Protein AF-A0A914WLE3-F1 (afdb_monomer_lite)

Sequence (114 aa):
MVNISLNSSSEENFTANVHLYWIYVGQGLFLMVANVLIIGAIAFHEPLRQRKEYIVIAGLAFVDISQGFGFFTAGLIRNVYIIEGTAGKLVSRVACLVKPWNMAFMWRSQLLTV

Radius of gyration: 19.52 Å; chains: 1; bounding box: 52×29×56 Å

Foldseek 3Di:
DPDDVVVVVVVVVLVVLLVVLVVLQVQLVCLQVVLVVLLVVCVVDPVNVPDPVSVVSNVVSVVSNVVSVLSNVLSVVCNVCSVVVVNVVCPPVVVCVSDPCSVVVVVVVVVVVD

Structure (mmCIF, N/CA/C/O backbone):
data_AF-A0A914WLE3-F1
#
_entry.id   AF-A0A914WLE3-F1
#
loop_
_atom_site.group_PDB
_atom_site.id
_atom_site.type_symbol
_atom_site.label_atom_id
_atom_site.label_alt_id
_atom_site.label_comp_id
_atom_site.label_asym_id
_atom_site.label_entity_id
_atom_site.label_seq_id
_atom_site.pdbx_PDB_ins_code
_atom_site.Cartn_x
_atom_site.Cartn_y
_atom_site.Cartn_z
_atom_site.occupancy
_atom_site.B_iso_or_equiv
_atom_site.auth_seq_id
_atom_site.auth_comp_id
_atom_site.auth_asym_id
_atom_site.auth_atom_id
_atom_site.pdbx_PDB_model_num
ATOM 1 N N . MET A 1 1 ? 32.438 7.774 -32.751 1.00 41.38 1 MET A N 1
ATOM 2 C CA . MET A 1 1 ? 32.624 7.546 -31.300 1.00 41.38 1 MET A CA 1
ATOM 3 C C . MET A 1 1 ? 31.604 8.367 -30.515 1.00 41.38 1 MET A C 1
ATOM 5 O O . MET A 1 1 ? 31.953 9.378 -29.931 1.00 41.38 1 MET A O 1
ATOM 9 N N . VAL A 1 2 ? 30.333 7.965 -30.536 1.00 49.66 2 VAL A N 1
ATOM 10 C CA . VAL A 1 2 ? 29.270 8.533 -29.688 1.00 49.66 2 VAL A CA 1
ATOM 11 C C . VAL A 1 2 ? 28.332 7.368 -29.396 1.00 49.66 2 VAL A C 1
ATOM 13 O O . VAL A 1 2 ? 27.456 7.087 -30.199 1.00 49.66 2 VAL A O 1
ATOM 16 N N . ASN A 1 3 ? 28.612 6.580 -28.355 1.00 47.38 3 ASN A N 1
ATOM 17 C CA . ASN A 1 3 ? 27.696 5.503 -27.947 1.00 47.38 3 ASN A CA 1
ATOM 18 C C . ASN A 1 3 ? 27.807 5.086 -26.470 1.00 47.38 3 ASN A C 1
ATOM 20 O O . ASN A 1 3 ? 27.207 4.098 -26.072 1.00 47.38 3 ASN A O 1
ATOM 24 N N . ILE A 1 4 ? 28.566 5.821 -25.649 1.00 53.50 4 ILE A N 1
ATOM 25 C CA . ILE A 1 4 ? 28.786 5.465 -24.234 1.00 53.50 4 ILE A CA 1
ATOM 26 C C . ILE A 1 4 ? 27.856 6.273 -23.309 1.00 53.50 4 ILE A C 1
ATOM 28 O O . ILE A 1 4 ? 27.342 5.740 -22.333 1.00 53.50 4 ILE A O 1
ATOM 32 N N . SER A 1 5 ? 27.539 7.525 -23.658 1.00 51.12 5 SER A N 1
ATOM 33 C CA . SER A 1 5 ? 26.693 8.429 -22.857 1.00 51.12 5 SER A CA 1
ATOM 34 C C . SER A 1 5 ? 25.184 8.128 -22.908 1.00 51.12 5 SER A C 1
ATOM 36 O O . SER A 1 5 ? 24.448 8.475 -21.983 1.00 51.12 5 SER A O 1
ATOM 38 N N . LEU A 1 6 ? 24.700 7.465 -23.964 1.00 51.25 6 LEU A N 1
ATOM 39 C CA . LEU A 1 6 ? 23.302 7.016 -24.053 1.00 51.25 6 LEU A CA 1
ATOM 40 C C . LEU A 1 6 ? 23.045 5.753 -23.220 1.00 51.25 6 LEU A C 1
ATOM 42 O O . LEU A 1 6 ? 21.948 5.585 -22.694 1.00 51.25 6 LEU A O 1
ATOM 46 N N . ASN A 1 7 ? 24.054 4.892 -23.052 1.00 51.44 7 ASN A N 1
ATOM 47 C CA . ASN A 1 7 ? 23.886 3.666 -22.276 1.00 51.44 7 ASN A CA 1
ATOM 48 C C . ASN A 1 7 ? 23.847 3.969 -20.773 1.00 51.44 7 ASN A C 1
ATOM 50 O O . ASN A 1 7 ? 22.937 3.509 -20.089 1.00 51.44 7 ASN A O 1
ATOM 54 N N . SER A 1 8 ? 24.747 4.840 -20.295 1.00 53.53 8 SER A N 1
ATOM 55 C CA . SER A 1 8 ? 24.802 5.230 -18.880 1.00 53.53 8 SER A CA 1
ATOM 56 C C . SER A 1 8 ? 23.541 5.967 -18.423 1.00 53.53 8 SER A C 1
ATOM 58 O O . SER A 1 8 ? 23.020 5.683 -17.351 1.00 53.53 8 SER A O 1
ATOM 60 N N . SER A 1 9 ? 22.991 6.859 -19.256 1.00 55.53 9 SER A N 1
ATOM 61 C CA . SER A 1 9 ? 21.736 7.551 -18.936 1.00 55.53 9 SER A CA 1
ATOM 62 C C . SER A 1 9 ? 20.529 6.609 -18.950 1.00 55.53 9 SER A C 1
ATOM 64 O O . SER A 1 9 ? 19.619 6.782 -18.143 1.00 55.53 9 SER A O 1
ATOM 66 N N . SER A 1 10 ? 20.496 5.586 -19.810 1.00 56.72 10 SER A N 1
ATOM 67 C CA . SER A 1 10 ? 19.405 4.602 -19.794 1.00 56.72 10 SER A CA 1
ATOM 68 C C . SER A 1 10 ? 19.476 3.659 -18.582 1.00 56.72 10 SER A C 1
ATOM 70 O O . SER A 1 10 ? 18.443 3.373 -17.977 1.00 56.72 10 SER A O 1
ATOM 72 N N . GLU A 1 11 ? 20.681 3.248 -18.171 1.00 58.25 11 GLU A N 1
ATOM 73 C CA . GLU A 1 11 ? 20.910 2.355 -17.025 1.00 58.25 11 GLU A CA 1
ATOM 74 C C . GLU A 1 11 ? 20.686 3.058 -15.675 1.00 58.25 11 GLU A C 1
ATOM 76 O O . GLU A 1 11 ? 20.067 2.486 -14.772 1.00 58.25 11 GLU A O 1
ATOM 81 N N . GLU A 1 12 ? 21.101 4.321 -15.532 1.00 59.69 12 GLU A N 1
ATOM 82 C CA . GLU A 1 12 ? 20.810 5.120 -14.331 1.00 59.69 12 GLU A CA 1
ATOM 83 C C . GLU A 1 12 ? 19.307 5.387 -14.180 1.00 59.69 12 GLU A C 1
ATOM 85 O O . GLU A 1 12 ? 18.744 5.242 -13.094 1.00 59.69 12 GLU A O 1
ATOM 90 N N . ASN A 1 13 ? 18.613 5.689 -15.281 1.00 59.81 13 ASN A N 1
ATOM 91 C CA . ASN A 1 13 ? 17.160 5.855 -15.258 1.00 59.81 13 ASN A CA 1
ATOM 92 C C . ASN A 1 13 ? 16.437 4.532 -14.960 1.00 59.81 13 ASN A C 1
ATOM 94 O O . ASN A 1 13 ? 15.415 4.521 -14.273 1.00 59.81 13 ASN A O 1
ATOM 98 N N . PHE A 1 14 ? 16.956 3.402 -15.441 1.00 63.19 14 PHE A N 1
ATOM 99 C CA . PHE A 1 14 ? 16.404 2.079 -15.157 1.00 63.19 14 PHE A CA 1
ATOM 100 C C . PHE A 1 14 ? 16.522 1.718 -13.670 1.00 63.19 14 PHE A C 1
ATOM 102 O O . PHE A 1 14 ? 15.525 1.362 -13.038 1.00 63.19 14 PHE A O 1
ATOM 109 N N . THR A 1 15 ? 17.710 1.875 -13.085 1.00 64.50 15 THR A N 1
ATOM 110 C CA . THR A 1 15 ? 17.956 1.573 -11.665 1.00 64.50 15 THR A CA 1
ATOM 111 C C . THR A 1 15 ? 17.152 2.490 -10.741 1.00 64.50 15 THR A C 1
ATOM 113 O O . THR A 1 1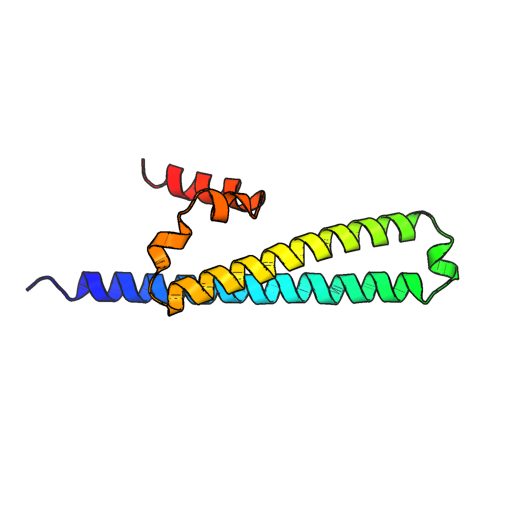5 ? 16.484 2.000 -9.827 1.00 64.50 15 THR A O 1
ATOM 116 N N . ALA A 1 16 ? 17.099 3.797 -11.021 1.00 64.88 16 ALA A N 1
ATOM 117 C CA . ALA A 1 16 ? 16.291 4.749 -10.256 1.00 64.88 16 ALA A CA 1
ATOM 118 C C . ALA A 1 16 ? 14.791 4.395 -10.262 1.00 64.88 16 ALA A C 1
ATOM 120 O O . ALA A 1 16 ? 14.125 4.462 -9.225 1.00 64.88 16 ALA A O 1
ATOM 121 N N . ASN A 1 17 ? 14.263 3.959 -11.409 1.00 67.19 17 ASN A N 1
ATOM 122 C CA . ASN A 1 17 ? 12.869 3.542 -11.533 1.00 67.19 17 ASN A CA 1
ATOM 123 C C . ASN A 1 17 ? 12.570 2.269 -10.728 1.00 67.19 17 ASN A C 1
ATOM 125 O O . ASN A 1 17 ? 11.569 2.222 -10.013 1.00 67.19 17 ASN A O 1
ATOM 129 N N . VAL A 1 18 ? 13.450 1.264 -10.772 1.00 71.88 18 VAL A N 1
ATOM 130 C CA . VAL A 1 18 ? 13.302 0.034 -9.974 1.00 71.88 18 VAL A CA 1
ATOM 131 C C . VAL A 1 18 ? 13.267 0.354 -8.476 1.00 71.88 18 VAL A C 1
ATOM 133 O O . VAL A 1 18 ? 12.366 -0.100 -7.766 1.00 71.88 18 VAL A O 1
ATOM 136 N N . HIS A 1 19 ? 14.187 1.191 -7.989 1.00 74.06 19 HIS A N 1
ATOM 137 C CA . HIS A 1 19 ? 14.204 1.604 -6.582 1.00 74.06 19 HIS A CA 1
ATOM 138 C C . HIS A 1 19 ? 12.916 2.331 -6.168 1.00 74.06 19 HIS A C 1
ATOM 140 O O . HIS A 1 19 ? 12.355 2.038 -5.109 1.00 74.06 19 HIS A O 1
ATOM 146 N N . LEU A 1 20 ? 12.395 3.219 -7.021 1.00 74.88 20 LEU A N 1
ATOM 147 C CA . LEU A 1 20 ? 11.135 3.924 -6.781 1.00 74.88 20 LEU A CA 1
ATOM 148 C C . LEU A 1 20 ? 9.946 2.956 -6.652 1.00 74.88 20 LEU A C 1
ATOM 150 O O . LEU A 1 20 ? 9.100 3.111 -5.768 1.00 74.88 20 LEU A O 1
ATOM 154 N N . TYR A 1 21 ? 9.868 1.933 -7.505 1.00 79.00 21 TYR A N 1
ATOM 155 C CA . TYR A 1 21 ? 8.768 0.969 -7.456 1.00 79.00 21 TYR A CA 1
ATOM 156 C C . TYR A 1 21 ? 8.832 0.051 -6.239 1.00 79.00 21 TYR A C 1
ATOM 158 O O . TYR A 1 21 ? 7.786 -0.242 -5.657 1.00 79.00 21 TYR A O 1
ATOM 166 N N . TRP A 1 22 ? 10.026 -0.327 -5.783 1.00 81.75 22 TRP A N 1
ATOM 167 C CA . TRP A 1 22 ? 10.189 -1.039 -4.513 1.00 81.75 22 TRP A CA 1
ATOM 168 C C . TRP A 1 22 ? 9.747 -0.218 -3.299 1.00 81.75 22 TRP A C 1
ATOM 170 O O . TRP A 1 22 ? 9.126 -0.774 -2.392 1.00 81.75 22 TRP A O 1
ATOM 180 N N . ILE A 1 23 ? 9.966 1.101 -3.305 1.00 83.56 23 ILE A N 1
ATOM 181 C CA . ILE A 1 23 ? 9.434 1.990 -2.262 1.00 83.56 23 ILE A CA 1
ATOM 182 C C . ILE A 1 23 ? 7.900 1.930 -2.236 1.00 83.56 23 ILE A C 1
ATOM 184 O O . ILE A 1 23 ? 7.317 1.801 -1.161 1.00 83.56 23 ILE A O 1
ATOM 188 N N . TYR A 1 24 ? 7.229 1.939 -3.395 1.00 81.38 24 TYR A N 1
ATOM 189 C CA . TYR A 1 24 ? 5.767 1.799 -3.446 1.00 81.38 24 TYR A CA 1
ATOM 190 C C . TYR A 1 24 ? 5.270 0.448 -2.922 1.00 81.38 24 TYR A C 1
ATOM 192 O O . TYR A 1 24 ? 4.226 0.400 -2.270 1.00 81.38 24 TYR A O 1
ATOM 200 N N . VAL A 1 25 ? 6.003 -0.639 -3.185 1.00 87.00 25 VAL A N 1
ATOM 201 C CA . VAL A 1 25 ? 5.690 -1.964 -2.626 1.00 87.00 25 VAL A CA 1
ATOM 202 C C . VAL A 1 25 ? 5.782 -1.924 -1.102 1.00 87.00 25 VAL A C 1
ATOM 204 O O . VAL A 1 25 ? 4.832 -2.314 -0.424 1.00 87.00 25 VAL A O 1
ATOM 207 N N . GLY A 1 26 ? 6.884 -1.395 -0.561 1.00 89.56 26 GLY A N 1
ATOM 208 C CA . GLY A 1 26 ? 7.082 -1.265 0.883 1.00 89.56 26 GLY A CA 1
ATOM 209 C C . GLY A 1 26 ? 6.026 -0.382 1.549 1.00 89.56 26 GLY A C 1
ATOM 210 O O . GLY A 1 26 ? 5.447 -0.765 2.563 1.00 89.56 26 GLY A O 1
ATOM 211 N N . GLN A 1 27 ? 5.708 0.763 0.944 1.00 86.94 27 GLN A N 1
ATOM 212 C CA . GLN A 1 27 ? 4.683 1.680 1.439 1.00 86.94 27 GLN A CA 1
ATOM 213 C C . GLN A 1 27 ? 3.290 1.038 1.439 1.00 86.94 27 GLN A C 1
ATOM 215 O O . GLN A 1 27 ? 2.551 1.171 2.414 1.00 86.94 27 GLN A O 1
ATOM 220 N 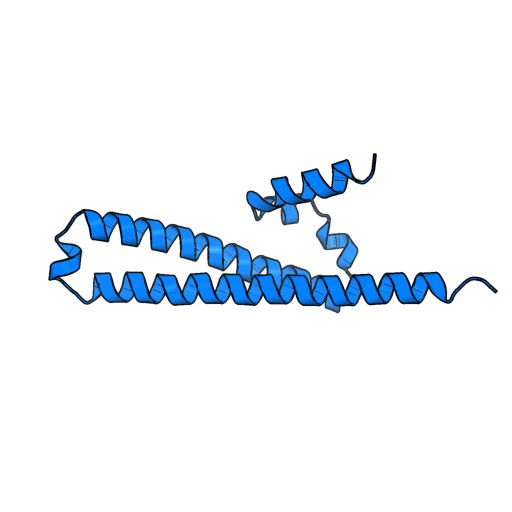N . GLY A 1 28 ? 2.933 0.324 0.366 1.00 87.62 28 GLY A N 1
ATOM 221 C CA . GLY A 1 28 ? 1.662 -0.390 0.276 1.00 87.62 28 GLY A CA 1
ATOM 222 C C . GLY A 1 28 ? 1.532 -1.481 1.334 1.00 87.62 28 GLY A C 1
ATOM 223 O O . GLY A 1 28 ? 0.508 -1.559 2.012 1.00 87.62 28 GLY A O 1
ATOM 224 N N . LEU A 1 29 ? 2.597 -2.262 1.537 1.00 93.31 29 LEU A N 1
ATOM 225 C CA . LEU A 1 29 ? 2.646 -3.299 2.564 1.00 93.31 29 LEU A CA 1
ATOM 226 C C . LEU A 1 29 ? 2.520 -2.706 3.974 1.00 93.31 29 LEU A C 1
ATOM 228 O O . LEU A 1 29 ? 1.738 -3.204 4.779 1.00 93.31 29 LEU A O 1
ATOM 232 N N . PHE A 1 30 ? 3.242 -1.620 4.259 1.00 93.88 30 PHE A N 1
ATOM 233 C CA . PHE A 1 30 ? 3.176 -0.934 5.549 1.00 93.88 30 PHE A CA 1
ATOM 234 C C . PHE A 1 30 ? 1.765 -0.410 5.846 1.00 93.88 30 PHE A C 1
ATOM 236 O O . PHE A 1 30 ? 1.235 -0.669 6.924 1.00 93.88 30 PHE A O 1
ATOM 243 N N . LEU A 1 31 ? 1.129 0.259 4.874 1.00 92.25 31 LEU A N 1
ATOM 244 C CA . LEU A 1 31 ? -0.256 0.733 4.982 1.00 92.25 31 LEU A CA 1
ATOM 245 C C . LEU A 1 31 ? -1.225 -0.414 5.266 1.00 92.25 31 LEU A C 1
ATOM 247 O O . LEU A 1 31 ? -2.075 -0.284 6.143 1.00 92.25 31 LEU A O 1
ATOM 251 N N . MET A 1 32 ? -1.093 -1.539 4.563 1.00 94.00 32 MET A N 1
ATOM 252 C CA . MET A 1 32 ? -1.951 -2.699 4.793 1.00 94.00 32 MET A CA 1
ATOM 253 C C . MET A 1 32 ? -1.760 -3.269 6.201 1.00 94.00 32 MET A C 1
ATOM 255 O O . MET A 1 32 ? -2.738 -3.439 6.923 1.00 94.00 32 MET A O 1
ATOM 259 N N . VAL A 1 33 ? -0.518 -3.532 6.617 1.00 96.19 33 VAL A N 1
ATOM 260 C CA . VAL A 1 33 ? -0.229 -4.151 7.920 1.00 96.19 33 VAL A CA 1
ATOM 261 C C . VAL A 1 33 ? -0.663 -3.243 9.070 1.00 96.19 33 VAL A C 1
ATOM 263 O O . VAL A 1 33 ? -1.378 -3.696 9.962 1.00 96.19 33 VAL A O 1
ATOM 266 N N . ALA A 1 34 ? -0.295 -1.960 9.038 1.00 95.56 34 ALA A N 1
ATOM 267 C CA . ALA A 1 34 ? -0.639 -1.013 10.096 1.00 95.56 34 ALA A CA 1
ATOM 268 C C . ALA A 1 34 ? -2.160 -0.882 10.270 1.00 95.56 34 ALA A C 1
ATOM 270 O O . ALA A 1 34 ? -2.667 -0.943 11.389 1.00 95.56 34 ALA A O 1
ATOM 271 N N . ASN A 1 35 ? -2.904 -0.776 9.167 1.00 95.12 35 ASN A N 1
ATOM 272 C CA . ASN A 1 35 ? -4.354 -0.619 9.229 1.00 95.12 35 ASN A CA 1
ATOM 273 C C . ASN A 1 35 ? -5.091 -1.920 9.576 1.00 95.12 35 ASN A C 1
ATOM 275 O O . ASN A 1 35 ? -6.103 -1.870 10.273 1.00 95.12 35 ASN A O 1
ATOM 279 N N . VAL A 1 36 ? -4.572 -3.090 9.185 1.00 95.44 36 VAL A N 1
ATOM 280 C CA . VAL A 1 36 ? -5.107 -4.383 9.649 1.00 95.44 36 VAL A CA 1
ATOM 281 C C . VAL A 1 36 ? -4.956 -4.519 11.165 1.00 95.44 36 VAL A C 1
ATOM 283 O O . VAL A 1 36 ? -5.889 -4.972 11.825 1.00 95.44 36 VAL A O 1
ATOM 286 N N . LEU A 1 37 ? -3.828 -4.080 11.736 1.00 95.75 37 LEU A N 1
ATOM 287 C CA . LEU A 1 37 ? -3.631 -4.078 13.189 1.00 95.75 37 LEU A CA 1
ATOM 288 C C . LEU A 1 37 ? -4.624 -3.149 13.900 1.00 95.75 37 LEU A C 1
ATOM 290 O O . LEU A 1 37 ? -5.168 -3.530 14.935 1.00 95.75 37 LEU A O 1
ATOM 294 N N . ILE A 1 38 ? -4.913 -1.972 13.333 1.00 93.94 38 ILE A N 1
ATOM 295 C CA . ILE A 1 38 ? -5.917 -1.039 13.872 1.00 93.94 38 ILE A CA 1
ATOM 296 C C . ILE A 1 38 ? -7.311 -1.675 13.863 1.00 93.94 38 ILE A C 1
ATOM 298 O O . ILE A 1 38 ? -7.993 -1.678 14.889 1.00 93.94 38 ILE A O 1
ATOM 302 N N . ILE A 1 39 ? -7.728 -2.257 12.734 1.00 94.12 39 ILE A N 1
ATOM 303 C CA . ILE A 1 39 ? -9.027 -2.936 12.630 1.00 94.12 39 ILE A CA 1
ATOM 304 C C . ILE A 1 39 ? -9.095 -4.114 13.606 1.00 94.12 39 ILE A C 1
ATOM 306 O O . ILE A 1 39 ? -10.098 -4.271 14.298 1.00 94.12 39 ILE A O 1
ATOM 310 N N . GLY A 1 40 ? -8.024 -4.906 13.706 1.00 93.50 40 GLY A N 1
ATOM 311 C CA . GLY A 1 40 ? -7.918 -6.006 14.661 1.00 93.50 40 GLY A CA 1
ATOM 312 C C . GLY A 1 40 ? -8.092 -5.530 16.103 1.00 93.50 40 GLY A C 1
ATOM 313 O O . GLY A 1 40 ? -8.935 -6.059 16.823 1.00 93.50 40 GLY A O 1
ATOM 314 N N . ALA A 1 41 ? -7.373 -4.483 16.511 1.00 92.75 41 ALA A N 1
ATOM 315 C CA . ALA A 1 41 ? -7.486 -3.916 17.852 1.00 92.75 41 ALA A CA 1
ATOM 316 C C . ALA A 1 41 ? -8.920 -3.455 18.170 1.00 92.75 41 ALA A C 1
ATOM 318 O O . ALA A 1 41 ? -9.431 -3.735 19.253 1.00 92.75 41 ALA A O 1
ATOM 319 N N . ILE A 1 42 ? -9.605 -2.813 17.220 1.00 91.50 42 ILE A N 1
ATOM 320 C CA . ILE A 1 42 ? -11.003 -2.385 17.393 1.00 91.50 42 ILE A CA 1
ATOM 321 C C . ILE A 1 42 ? -11.954 -3.593 17.447 1.00 91.50 42 ILE A C 1
ATOM 323 O O . ILE A 1 42 ? -12.916 -3.582 18.213 1.00 91.50 42 ILE A O 1
ATOM 327 N N . ALA A 1 43 ? -11.693 -4.642 16.663 1.00 89.94 43 ALA A N 1
ATOM 328 C CA . ALA A 1 43 ? -12.531 -5.837 16.605 1.00 89.94 43 ALA A CA 1
ATOM 329 C C . ALA A 1 43 ? -12.449 -6.696 17.879 1.00 89.94 43 ALA A C 1
ATOM 331 O O . ALA A 1 43 ? -13.474 -7.215 18.320 1.00 89.94 43 ALA A O 1
ATOM 332 N N . PHE A 1 44 ? -11.259 -6.829 18.477 1.00 92.81 44 PHE A N 1
ATOM 333 C CA . PHE A 1 44 ? -11.047 -7.636 19.686 1.00 92.81 44 PHE A CA 1
ATOM 334 C C . PHE A 1 44 ? -11.409 -6.907 20.988 1.00 92.81 44 PHE A C 1
ATOM 336 O O . PHE A 1 44 ? -11.655 -7.559 22.002 1.00 92.81 44 PHE A O 1
ATOM 343 N N . HIS A 1 45 ? -11.491 -5.573 20.979 1.00 90.06 45 HIS A N 1
ATOM 344 C CA . HIS A 1 45 ? -11.877 -4.789 22.153 1.00 90.06 45 HIS A CA 1
ATOM 345 C C . HIS A 1 45 ? -13.330 -4.299 22.065 1.00 90.06 45 HIS A C 1
ATOM 347 O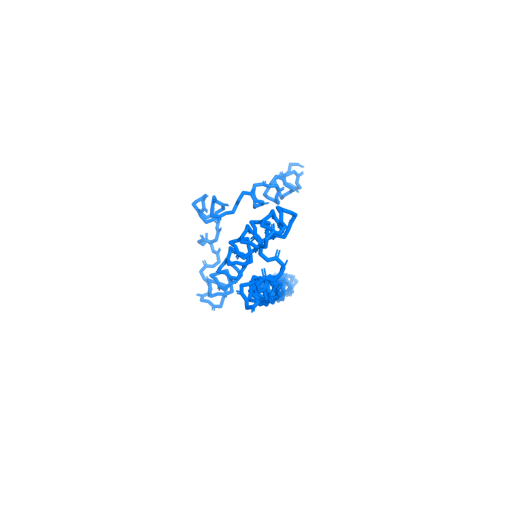 O . HIS A 1 45 ? -13.625 -3.225 21.537 1.00 90.06 45 HIS A O 1
ATOM 353 N N . GLU A 1 46 ? -14.243 -5.041 22.698 1.00 85.00 46 GLU A N 1
ATOM 354 C CA . GLU A 1 46 ? -15.664 -4.676 22.810 1.00 85.00 46 GLU A CA 1
ATOM 355 C C . GLU A 1 46 ? -15.960 -3.231 23.267 1.00 85.00 46 GLU A C 1
ATOM 357 O O . GLU A 1 46 ? -16.832 -2.607 22.651 1.00 85.00 46 GLU A O 1
ATOM 362 N N . PRO A 1 47 ? -15.267 -2.639 24.268 1.00 84.94 47 PRO A N 1
ATOM 363 C CA . PRO A 1 47 ? -15.562 -1.266 24.688 1.00 84.94 47 PRO A CA 1
ATOM 364 C C . PRO A 1 47 ? -15.204 -0.214 23.627 1.00 84.94 47 PRO A C 1
ATOM 366 O O . PRO A 1 47 ? -15.787 0.871 23.627 1.00 84.94 47 PRO A O 1
ATOM 369 N N . LEU A 1 48 ? -14.281 -0.522 22.705 1.00 80.88 48 LEU A N 1
ATOM 370 C CA . LEU A 1 48 ? -13.951 0.362 21.584 1.00 80.88 48 LEU A CA 1
ATOM 371 C C . LEU A 1 48 ? -15.062 0.321 20.529 1.00 80.88 48 LEU A C 1
ATOM 373 O O . LEU A 1 48 ? -15.501 1.365 20.055 1.00 80.88 48 LEU A O 1
ATOM 377 N N . ARG A 1 49 ? -15.603 -0.864 20.219 1.00 83.19 49 ARG A N 1
ATOM 378 C CA . ARG A 1 49 ? -16.659 -1.029 19.203 1.00 83.19 49 ARG A CA 1
ATOM 379 C C . ARG A 1 49 ? -17.956 -0.279 19.533 1.00 83.19 49 ARG A C 1
ATOM 381 O O . ARG A 1 49 ? -18.699 0.080 18.625 1.00 83.19 49 ARG A O 1
ATOM 388 N N . GLN A 1 50 ? -18.243 -0.035 20.811 1.00 87.62 50 GLN A N 1
ATOM 389 C CA . GLN A 1 50 ? -19.471 0.650 21.230 1.00 87.62 50 GLN A CA 1
ATOM 390 C C . GLN A 1 50 ? -19.462 2.163 20.957 1.00 87.62 50 GLN A C 1
ATOM 392 O O . GLN A 1 50 ? -20.530 2.778 20.942 1.00 87.62 50 GLN A O 1
ATOM 397 N N . ARG A 1 51 ? -18.297 2.783 20.709 1.00 90.62 51 ARG A N 1
ATOM 398 C CA . ARG A 1 51 ? -18.238 4.212 20.364 1.00 90.62 51 ARG A CA 1
ATOM 399 C C . ARG A 1 51 ? -18.249 4.405 18.852 1.00 90.62 51 ARG A C 1
ATOM 401 O O . ARG A 1 51 ? -17.458 3.807 18.127 1.00 90.62 51 ARG A O 1
ATOM 408 N N . LYS A 1 52 ? -19.101 5.319 18.381 1.00 86.69 52 LYS A N 1
ATOM 409 C CA . LYS A 1 52 ? -19.235 5.650 16.950 1.00 86.69 52 LYS A CA 1
ATOM 410 C C . LYS A 1 52 ? -17.925 6.143 16.323 1.00 86.69 52 LYS A C 1
ATOM 412 O O . LYS A 1 52 ? -17.688 5.891 15.148 1.00 86.69 52 LYS A O 1
ATOM 417 N N . GLU A 1 53 ? -17.068 6.792 17.107 1.00 91.75 53 GLU A N 1
ATOM 418 C CA . GLU A 1 53 ? -15.759 7.299 16.673 1.00 91.75 53 GLU A CA 1
ATOM 419 C C . GLU A 1 53 ? -14.849 6.178 16.152 1.00 91.75 53 GLU A C 1
ATOM 421 O O . GLU A 1 53 ? -14.295 6.285 15.060 1.00 91.75 53 GLU A O 1
ATOM 426 N N . TYR A 1 54 ? -14.756 5.058 16.876 1.00 89.31 54 TYR A N 1
ATOM 427 C CA . TYR A 1 54 ? -13.902 3.937 16.476 1.00 89.31 54 TYR A CA 1
ATOM 428 C C . TYR A 1 54 ? -14.445 3.188 15.255 1.00 89.31 54 TYR A C 1
ATOM 430 O O . TYR A 1 54 ? -13.665 2.642 14.480 1.00 89.31 54 TYR A O 1
ATOM 438 N N . ILE A 1 55 ? -15.759 3.216 15.023 1.00 88.69 55 ILE A N 1
ATOM 439 C CA . ILE A 1 55 ? -16.358 2.669 13.796 1.00 88.69 55 ILE A CA 1
ATOM 440 C C . ILE A 1 55 ? -15.937 3.502 12.575 1.00 88.69 55 ILE A C 1
ATOM 442 O O . ILE A 1 55 ? -15.588 2.936 11.541 1.00 88.69 55 ILE A O 1
ATOM 446 N N . VAL A 1 56 ? -15.910 4.835 12.695 1.00 93.00 56 VAL A N 1
ATOM 447 C CA . VAL A 1 56 ? -15.420 5.719 11.620 1.00 93.00 56 VAL A CA 1
ATOM 448 C C . VAL A 1 56 ? -13.935 5.470 11.351 1.00 93.00 56 VAL A C 1
ATOM 450 O O . VAL A 1 56 ? -13.541 5.345 10.193 1.00 93.00 56 VAL A O 1
ATOM 453 N N . ILE A 1 57 ? -13.122 5.323 12.402 1.00 93.56 57 ILE A N 1
ATOM 454 C CA . ILE A 1 57 ? -11.691 5.004 12.275 1.00 93.56 57 ILE A CA 1
ATOM 455 C C . ILE A 1 57 ? -11.485 3.656 11.574 1.00 93.56 57 ILE A C 1
ATOM 457 O O . ILE A 1 57 ? -10.643 3.560 10.687 1.00 93.56 57 ILE A O 1
ATOM 461 N N . ALA A 1 58 ? -12.276 2.630 11.903 1.00 90.69 58 ALA A N 1
ATOM 462 C CA . ALA A 1 58 ? -12.214 1.341 11.215 1.00 90.69 58 ALA A CA 1
ATOM 463 C C . ALA A 1 58 ? -12.574 1.461 9.722 1.00 90.69 58 ALA A C 1
ATOM 465 O O . ALA A 1 58 ? -11.942 0.822 8.881 1.00 90.69 58 ALA A O 1
ATOM 466 N N . GLY A 1 59 ? -13.549 2.311 9.380 1.00 91.56 59 GLY A N 1
ATOM 467 C CA . GLY A 1 59 ? -13.889 2.626 7.991 1.00 91.56 59 GLY A CA 1
ATOM 468 C C . GLY A 1 59 ? -12.748 3.316 7.238 1.00 91.56 59 GLY A C 1
ATOM 469 O O . GLY A 1 59 ? -12.435 2.927 6.114 1.00 91.56 59 GLY A O 1
ATOM 470 N N . LEU A 1 60 ? -12.081 4.290 7.863 1.00 93.94 60 LEU A N 1
ATOM 471 C CA . LEU A 1 60 ? -10.902 4.951 7.290 1.00 93.94 60 LEU A CA 1
ATOM 472 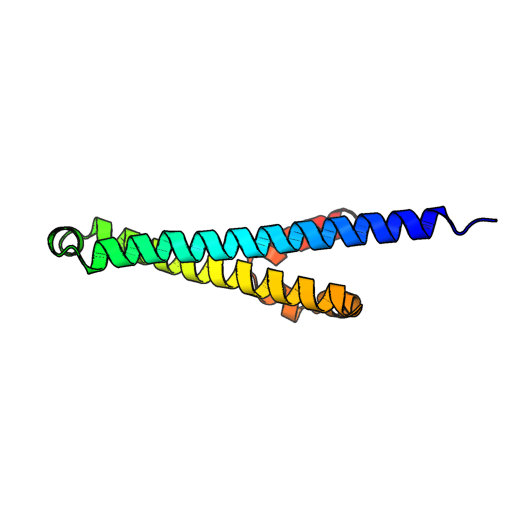C C . LEU A 1 60 ? -9.739 3.969 7.103 1.00 93.94 60 LEU A C 1
ATOM 474 O O . LEU A 1 60 ? -9.162 3.906 6.021 1.00 93.94 60 LEU A O 1
ATOM 478 N N . ALA A 1 61 ? -9.471 3.130 8.105 1.00 93.81 61 ALA A N 1
ATOM 479 C CA . ALA A 1 61 ? -8.449 2.093 8.024 1.00 93.81 61 ALA A CA 1
ATOM 480 C C . ALA A 1 61 ? -8.731 1.100 6.884 1.00 93.81 61 ALA A C 1
ATOM 482 O O . ALA A 1 61 ? -7.814 0.667 6.191 1.00 93.81 61 ALA A O 1
ATOM 483 N N . PHE A 1 62 ? -10.000 0.764 6.630 1.00 92.62 62 PHE A N 1
ATOM 484 C CA . PHE A 1 62 ? -10.378 -0.079 5.496 1.00 92.62 62 PHE A CA 1
ATOM 485 C C . PHE A 1 62 ? -10.064 0.585 4.146 1.00 92.62 62 PHE A C 1
ATOM 487 O O . PHE A 1 62 ? -9.519 -0.063 3.247 1.00 92.62 62 PHE A O 1
ATOM 494 N N . VAL A 1 63 ? -10.354 1.883 4.008 1.00 92.25 63 VAL A N 1
ATOM 495 C CA . VAL A 1 63 ? -9.984 2.656 2.813 1.00 92.25 63 VAL A CA 1
ATOM 496 C C . VAL A 1 63 ? -8.464 2.663 2.638 1.00 92.25 63 VAL A C 1
ATOM 498 O O . VAL A 1 63 ? -7.979 2.376 1.542 1.00 92.25 63 VAL A O 1
ATOM 501 N N . ASP A 1 64 ? -7.706 2.872 3.710 1.00 91.75 64 ASP A N 1
ATOM 502 C CA . ASP A 1 64 ? -6.244 2.859 3.664 1.00 91.75 64 ASP A CA 1
ATOM 503 C C . ASP A 1 64 ? -5.667 1.484 3.299 1.00 91.75 64 ASP A C 1
ATOM 505 O O . ASP A 1 64 ? -4.681 1.415 2.564 1.00 91.75 64 ASP A O 1
ATOM 509 N N . ILE A 1 65 ? -6.292 0.377 3.721 1.00 91.88 65 ILE A N 1
ATOM 510 C CA . ILE A 1 65 ? -5.916 -0.978 3.276 1.00 91.88 65 ILE A CA 1
ATOM 511 C C . ILE A 1 65 ? -6.150 -1.127 1.777 1.00 91.88 65 ILE A C 1
ATOM 513 O O . ILE A 1 65 ? -5.268 -1.613 1.068 1.00 91.88 65 ILE A O 1
ATOM 517 N N . SER A 1 66 ? -7.313 -0.697 1.277 1.00 88.94 66 SER A N 1
ATOM 518 C CA . SER A 1 66 ? -7.616 -0.757 -0.159 1.00 88.94 66 SER A CA 1
ATOM 519 C C . SER A 1 66 ? -6.605 0.056 -0.979 1.00 88.94 66 SER A C 1
ATOM 521 O O . SER A 1 66 ? -6.121 -0.391 -2.024 1.00 88.94 66 SER A O 1
ATOM 523 N N . GLN A 1 67 ? -6.189 1.208 -0.449 1.00 87.19 67 GLN A N 1
ATOM 524 C CA . GLN A 1 67 ? -5.166 2.051 -1.046 1.00 87.19 67 GLN A CA 1
ATOM 525 C C . GLN A 1 67 ? -3.778 1.398 -0.979 1.00 87.19 67 GLN A C 1
ATOM 527 O O . GLN A 1 67 ? -3.051 1.387 -1.977 1.00 87.19 67 GLN A O 1
ATOM 532 N N . GLY A 1 68 ? -3.417 0.814 0.164 1.00 88.12 68 GLY A N 1
ATOM 533 C CA . GLY A 1 68 ? -2.183 0.058 0.359 1.00 88.12 68 GLY A CA 1
ATOM 534 C C . GLY A 1 68 ? -2.070 -1.122 -0.608 1.00 88.12 68 GLY A C 1
ATOM 535 O O . GLY A 1 68 ? -1.032 -1.294 -1.247 1.00 88.12 68 GLY A O 1
ATOM 536 N N . PHE A 1 69 ? -3.166 -1.853 -0.825 1.00 87.25 69 PHE A N 1
ATOM 537 C CA . PHE A 1 69 ? -3.249 -2.933 -1.810 1.00 87.25 69 PHE A CA 1
ATOM 538 C C . PHE A 1 69 ? -3.008 -2.426 -3.235 1.00 87.25 69 PHE A C 1
ATOM 540 O O . PHE A 1 69 ? -2.245 -3.027 -3.997 1.00 87.25 69 PHE A O 1
ATOM 547 N N . GLY A 1 70 ? -3.575 -1.271 -3.588 1.00 83.12 70 GLY A N 1
ATOM 548 C CA . GLY A 1 70 ? -3.259 -0.596 -4.844 1.00 83.12 70 GLY A CA 1
ATOM 549 C C . GLY A 1 70 ? -1.766 -0.260 -4.955 1.00 83.12 70 GLY A C 1
ATOM 550 O O . GLY A 1 70 ? -1.136 -0.531 -5.982 1.00 83.12 70 GLY A O 1
ATOM 551 N N . PHE A 1 71 ? -1.164 0.335 -3.917 1.00 82.50 71 PHE A N 1
ATOM 552 C CA . PHE A 1 71 ? 0.280 0.617 -3.853 1.00 82.50 71 PHE A CA 1
ATOM 553 C C . PHE A 1 71 ? 1.140 -0.612 -4.094 1.00 82.50 71 PHE A C 1
ATOM 555 O O . PHE A 1 71 ? 1.946 -0.598 -5.029 1.00 82.50 71 PHE A O 1
ATOM 562 N N . PHE A 1 72 ? 0.862 -1.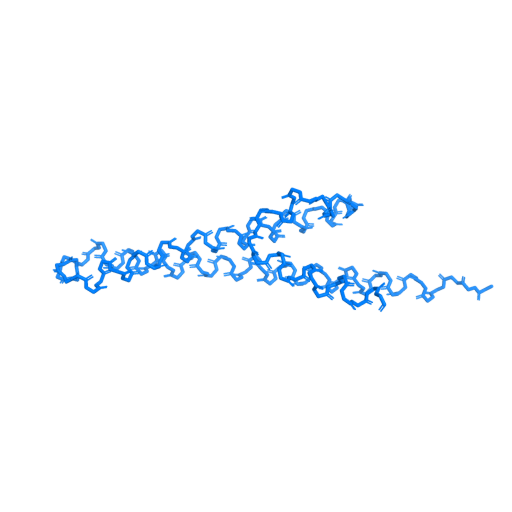672 -3.353 1.00 86.19 72 PHE A N 1
ATOM 563 C CA . PHE A 1 72 ? 1.568 -2.934 -3.422 1.00 86.19 72 PHE A CA 1
ATOM 564 C C . PHE A 1 72 ? 1.482 -3.586 -4.809 1.00 86.19 72 PHE A C 1
ATOM 566 O O . PHE A 1 72 ? 2.505 -3.824 -5.452 1.00 86.19 72 PHE A O 1
ATOM 573 N N . THR A 1 73 ? 0.265 -3.803 -5.317 1.00 83.25 73 THR A N 1
ATOM 574 C CA . THR A 1 73 ? 0.036 -4.487 -6.601 1.00 83.25 73 THR A CA 1
ATOM 575 C C . THR A 1 73 ? 0.652 -3.739 -7.776 1.00 83.25 73 THR A C 1
ATOM 577 O O . THR A 1 73 ? 1.338 -4.344 -8.597 1.00 83.25 73 THR A O 1
ATOM 580 N N . ALA A 1 74 ? 0.489 -2.417 -7.855 1.00 78.12 74 ALA A N 1
ATOM 581 C CA . ALA A 1 74 ? 1.085 -1.671 -8.959 1.00 78.12 74 ALA A CA 1
ATOM 582 C C . ALA A 1 74 ? 2.611 -1.565 -8.849 1.00 78.12 74 ALA A C 1
ATOM 584 O O . ALA A 1 74 ? 3.272 -1.534 -9.879 1.00 78.12 74 ALA A O 1
ATOM 585 N N . GLY A 1 75 ? 3.179 -1.498 -7.640 1.00 79.31 75 GLY A N 1
ATOM 586 C CA . GLY A 1 75 ? 4.632 -1.552 -7.467 1.00 79.31 75 GLY A CA 1
ATOM 587 C C . GLY A 1 75 ? 5.201 -2.878 -7.977 1.00 79.31 75 GLY A C 1
ATOM 588 O O . GLY A 1 75 ? 6.141 -2.879 -8.769 1.00 79.31 75 GLY A O 1
ATOM 589 N N . LEU A 1 76 ? 4.566 -3.999 -7.613 1.00 84.50 76 LEU A N 1
ATOM 590 C CA . LEU A 1 76 ? 4.952 -5.333 -8.077 1.00 84.50 76 LEU A CA 1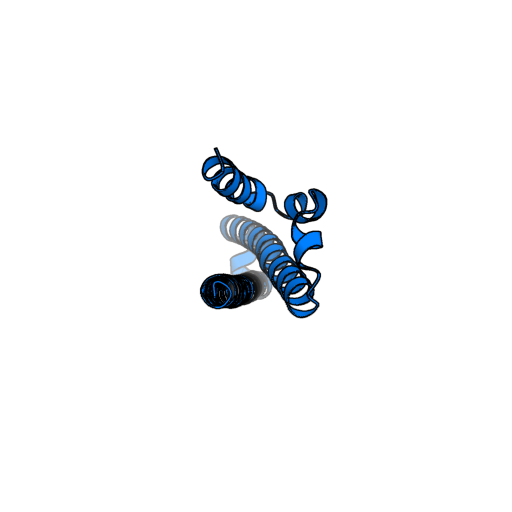
ATOM 591 C C . LEU A 1 76 ? 4.836 -5.480 -9.594 1.00 84.50 76 LEU A C 1
ATOM 593 O O . LEU A 1 76 ? 5.808 -5.851 -10.242 1.00 84.50 76 LEU A O 1
ATOM 597 N N . ILE A 1 77 ? 3.677 -5.146 -10.166 1.00 81.44 77 ILE A N 1
ATOM 598 C CA . ILE A 1 77 ? 3.433 -5.268 -11.609 1.00 81.44 77 ILE A CA 1
ATOM 599 C C . ILE A 1 77 ? 4.465 -4.458 -12.405 1.00 81.44 77 ILE A C 1
ATOM 601 O O . ILE A 1 77 ? 5.001 -4.937 -13.402 1.00 81.44 77 ILE A O 1
ATOM 605 N N . ARG A 1 78 ? 4.782 -3.236 -11.959 1.00 78.31 78 ARG A N 1
ATOM 606 C CA . ARG A 1 78 ? 5.767 -2.380 -12.632 1.00 78.31 78 ARG A CA 1
ATOM 607 C C . ARG A 1 78 ? 7.183 -2.929 -12.525 1.00 78.31 78 ARG A C 1
ATOM 609 O O . ARG A 1 78 ? 7.885 -2.933 -13.528 1.00 78.31 78 ARG A O 1
ATOM 616 N N . ASN A 1 79 ? 7.571 -3.440 -11.357 1.00 80.12 79 ASN A N 1
ATOM 617 C CA . ASN A 1 79 ? 8.860 -4.107 -11.187 1.00 80.12 79 ASN A CA 1
ATOM 618 C C . ASN A 1 79 ? 8.991 -5.331 -12.103 1.00 80.12 79 ASN A C 1
ATOM 620 O O . ASN A 1 79 ? 10.007 -5.463 -12.778 1.00 80.12 79 ASN A O 1
ATOM 624 N N . VAL A 1 80 ? 7.959 -6.177 -12.192 1.00 83.12 80 VAL A N 1
ATOM 625 C CA . VAL A 1 80 ? 7.959 -7.359 -13.072 1.00 83.12 80 VAL A CA 1
ATOM 626 C C . VAL A 1 80 ? 8.159 -6.957 -14.534 1.00 83.12 80 VAL A C 1
ATOM 628 O O . VAL A 1 80 ? 9.076 -7.451 -15.179 1.00 83.12 80 VAL A O 1
ATOM 631 N N . TYR A 1 81 ? 7.385 -5.994 -15.042 1.00 78.00 81 TYR A N 1
ATOM 632 C CA . TYR A 1 81 ? 7.516 -5.556 -16.437 1.00 78.00 81 TYR A CA 1
ATOM 633 C C . TYR A 1 81 ? 8.872 -4.914 -16.766 1.00 78.00 81 TYR A C 1
ATOM 635 O O . TYR A 1 81 ? 9.326 -4.982 -17.909 1.00 78.00 81 TYR A O 1
ATOM 643 N N . ILE A 1 82 ? 9.516 -4.278 -15.787 1.00 76.19 82 ILE A N 1
ATOM 644 C CA . ILE A 1 82 ? 10.845 -3.680 -15.958 1.00 76.19 82 ILE A CA 1
ATOM 645 C C . ILE A 1 82 ? 11.923 -4.761 -15.983 1.00 76.19 82 ILE A C 1
ATOM 647 O O . ILE A 1 82 ? 12.797 -4.718 -16.844 1.00 76.19 82 ILE A O 1
ATOM 651 N N . ILE A 1 83 ? 11.826 -5.759 -15.100 1.00 78.88 83 ILE A N 1
ATOM 652 C CA . ILE A 1 83 ? 12.733 -6.914 -15.074 1.00 78.88 83 ILE A CA 1
ATOM 653 C C . ILE A 1 83 ? 12.600 -7.742 -16.361 1.00 78.88 83 ILE A C 1
ATOM 655 O O . ILE A 1 83 ? 13.602 -8.174 -16.919 1.00 78.88 83 ILE A O 1
ATOM 659 N N . GLU A 1 84 ? 11.381 -7.916 -16.878 1.00 81.44 84 GLU A N 1
ATOM 660 C CA . GLU A 1 84 ? 11.115 -8.638 -18.131 1.00 81.44 84 GLU A CA 1
ATOM 661 C C . GLU A 1 84 ? 11.502 -7.849 -19.397 1.00 81.44 84 GLU A C 1
ATOM 663 O O . GLU A 1 84 ? 11.313 -8.336 -20.512 1.00 81.44 84 GLU A O 1
ATOM 668 N N . GLY A 1 85 ? 11.994 -6.611 -19.267 1.00 73.69 85 GLY A N 1
ATOM 669 C CA . GLY A 1 85 ? 12.345 -5.757 -20.407 1.00 73.69 85 GLY A CA 1
ATOM 670 C C . GLY A 1 85 ? 11.144 -5.321 -21.259 1.00 73.69 85 GLY A C 1
ATOM 671 O O . GLY A 1 85 ? 11.314 -4.740 -22.329 1.00 73.69 85 GLY A O 1
ATOM 672 N N . THR A 1 86 ? 9.912 -5.544 -20.794 1.00 72.00 86 THR A N 1
ATOM 673 C CA . THR A 1 86 ? 8.668 -5.158 -21.482 1.00 72.00 86 THR A CA 1
ATOM 674 C C . THR A 1 86 ? 8.129 -3.818 -20.980 1.00 72.00 86 THR A C 1
ATOM 676 O O . THR A 1 86 ? 6.917 -3.579 -20.943 1.00 72.00 86 THR A O 1
ATOM 679 N N . ALA A 1 87 ? 9.038 -2.893 -20.658 1.00 64.38 87 ALA A N 1
ATOM 680 C CA . ALA A 1 87 ? 8.708 -1.601 -20.067 1.00 64.38 87 ALA A CA 1
ATOM 681 C C . ALA A 1 87 ? 7.729 -0.759 -20.919 1.00 64.38 87 ALA A C 1
ATOM 683 O O . ALA A 1 87 ? 6.932 0.011 -20.385 1.00 64.38 87 ALA A O 1
ATOM 684 N N . GLY A 1 88 ? 7.701 -0.965 -22.243 1.00 60.41 88 GLY A N 1
ATOM 685 C CA . GLY A 1 88 ? 6.749 -0.311 -23.152 1.00 60.41 88 GLY A CA 1
ATOM 686 C C . GLY A 1 88 ? 5.271 -0.619 -22.865 1.00 60.41 88 GLY A C 1
ATOM 687 O O . GLY A 1 88 ? 4.400 0.166 -23.234 1.00 60.41 88 GLY A O 1
ATOM 688 N N . LYS A 1 89 ? 4.959 -1.714 -22.154 1.00 59.22 89 LYS A N 1
ATOM 689 C CA . LYS A 1 89 ? 3.582 -2.061 -21.758 1.00 59.22 89 LYS A CA 1
ATOM 690 C C . LYS A 1 89 ? 3.084 -1.286 -20.531 1.00 59.22 89 LYS A C 1
ATOM 692 O O . LYS A 1 89 ? 1.870 -1.205 -20.335 1.00 59.22 89 LYS A O 1
ATOM 697 N N . LEU A 1 90 ? 3.972 -0.657 -19.746 1.00 59.19 90 LEU A N 1
ATOM 698 C CA . LEU A 1 90 ? 3.580 0.180 -18.598 1.00 59.19 90 LEU A CA 1
ATOM 699 C C . LEU A 1 90 ? 2.809 1.448 -19.005 1.00 59.19 90 LEU A C 1
ATOM 701 O O . LEU A 1 90 ? 2.121 2.029 -18.168 1.00 59.19 90 LEU A O 1
ATOM 705 N N . VAL A 1 91 ? 2.902 1.863 -20.274 1.00 56.81 91 VAL A N 1
ATOM 706 C CA . VAL A 1 91 ? 2.265 3.074 -20.832 1.00 56.81 91 VAL A CA 1
ATOM 707 C C . VAL A 1 91 ? 0.822 2.806 -21.301 1.00 56.81 91 VAL A C 1
ATOM 709 O O . VAL A 1 91 ? 0.143 3.686 -21.830 1.00 56.81 91 VAL A O 1
ATOM 712 N N . SER A 1 92 ? 0.300 1.591 -21.105 1.00 57.41 92 SER A N 1
ATOM 713 C CA . SER A 1 92 ? -1.106 1.309 -21.401 1.00 57.41 92 SER A CA 1
ATOM 714 C C . SER A 1 92 ? -2.023 2.138 -20.495 1.00 57.41 92 SER A C 1
ATOM 716 O O . SER A 1 92 ? -1.932 2.073 -19.269 1.00 57.41 92 SER A O 1
ATOM 718 N N . ARG A 1 93 ? -2.966 2.880 -21.098 1.00 55.69 93 ARG A N 1
ATOM 719 C CA . ARG A 1 93 ? -3.965 3.710 -20.389 1.00 55.69 93 ARG A CA 1
ATOM 720 C C . ARG A 1 93 ? -4.699 2.942 -19.289 1.00 55.69 93 ARG A C 1
ATOM 722 O O . ARG A 1 93 ? -5.035 3.518 -18.259 1.00 55.69 93 ARG A O 1
ATOM 729 N N . VAL A 1 94 ? -4.904 1.641 -19.487 1.00 55.94 94 VAL A N 1
ATOM 730 C CA . VAL A 1 94 ? -5.553 0.761 -18.509 1.00 55.94 94 VAL A CA 1
ATOM 731 C C . VAL A 1 94 ? -4.689 0.613 -17.255 1.00 55.94 94 VAL A C 1
ATOM 733 O O . VAL A 1 94 ? -5.203 0.763 -16.155 1.00 55.94 94 VAL A O 1
ATOM 736 N N . ALA A 1 95 ? -3.371 0.435 -17.394 1.00 56.09 95 ALA A N 1
ATOM 737 C CA . ALA A 1 95 ? -2.446 0.357 -16.260 1.00 56.09 95 ALA A CA 1
ATOM 738 C C . ALA A 1 95 ? -2.350 1.687 -15.483 1.00 56.09 95 ALA A C 1
ATOM 740 O O . ALA A 1 95 ? -2.113 1.692 -14.273 1.00 56.09 95 ALA A O 1
ATOM 741 N N . CYS A 1 96 ? -2.584 2.819 -16.156 1.00 57.44 96 CYS A N 1
ATOM 742 C CA . CYS A 1 96 ? -2.700 4.130 -15.515 1.00 57.44 96 CYS A CA 1
ATOM 743 C C . CYS A 1 96 ? -4.018 4.295 -14.744 1.00 57.44 96 CYS A C 1
ATOM 745 O O . CYS A 1 96 ? -3.995 4.835 -13.640 1.00 57.44 96 CYS A O 1
ATOM 747 N N . LEU A 1 97 ? -5.134 3.789 -15.280 1.00 55.56 97 LEU A N 1
ATOM 748 C CA . LEU A 1 97 ? -6.466 3.853 -14.660 1.00 55.56 97 LEU A CA 1
ATOM 749 C C . LEU A 1 97 ? -6.606 2.984 -13.404 1.00 55.56 97 LEU A C 1
ATOM 751 O O . LEU A 1 97 ? -7.463 3.266 -12.572 1.00 55.56 97 LEU A O 1
ATOM 755 N N . VAL A 1 98 ? -5.734 1.988 -13.215 1.00 54.72 98 VAL A N 1
ATOM 756 C CA . VAL A 1 98 ? -5.707 1.155 -11.996 1.00 54.72 98 VAL A CA 1
ATOM 757 C C . VAL A 1 98 ? -5.420 1.981 -10.730 1.00 54.72 98 VAL A C 1
ATOM 759 O O . VAL A 1 98 ? -5.658 1.499 -9.625 1.00 54.72 98 VAL A O 1
ATOM 762 N N . LYS A 1 99 ? -4.971 3.245 -10.842 1.00 56.16 99 LYS A N 1
ATOM 763 C CA . LYS A 1 99 ? -4.956 4.161 -9.691 1.00 56.16 99 LYS A CA 1
ATOM 764 C C . LYS A 1 99 ? -5.449 5.565 -10.021 1.00 56.16 99 LYS A C 1
ATOM 766 O O . LYS A 1 99 ? -4.851 6.207 -10.886 1.00 56.16 99 LYS A O 1
ATOM 771 N N . PRO A 1 100 ? -6.377 6.128 -9.228 1.00 50.84 100 PRO A N 1
ATOM 772 C CA . PRO A 1 100 ? -6.799 7.519 -9.384 1.00 50.84 100 PRO A CA 1
ATOM 773 C C . PRO A 1 100 ? -5.629 8.507 -9.230 1.00 50.84 100 PRO A C 1
ATOM 775 O O . PRO A 1 100 ? -5.572 9.514 -9.925 1.00 50.84 100 PRO A O 1
ATOM 778 N N . TRP A 1 101 ? -4.622 8.190 -8.407 1.00 56.53 101 TRP A N 1
ATOM 779 C CA . TRP A 1 101 ? -3.468 9.075 -8.184 1.00 56.53 101 TRP A CA 1
ATOM 780 C C . TRP A 1 101 ? -2.410 9.059 -9.301 1.00 56.53 101 TRP A C 1
ATOM 782 O O . TRP A 1 101 ? -1.635 10.005 -9.436 1.00 56.53 101 TRP A O 1
ATOM 792 N N . ASN A 1 102 ? -2.386 8.023 -10.151 1.00 56.44 102 ASN A N 1
ATOM 793 C CA . ASN A 1 102 ? -1.502 8.013 -11.323 1.00 56.44 102 ASN A CA 1
ATOM 794 C C . ASN A 1 102 ? -1.949 9.037 -12.383 1.00 56.44 102 ASN A C 1
ATOM 796 O O . ASN A 1 102 ? -1.111 9.451 -13.183 1.00 56.44 102 ASN A O 1
ATOM 800 N N . MET A 1 103 ? -3.219 9.480 -12.383 1.00 52.53 103 MET A N 1
ATOM 801 C CA . MET A 1 103 ? -3.651 10.601 -13.232 1.00 52.53 103 MET A CA 1
ATOM 802 C C . MET A 1 103 ? -2.871 11.879 -12.907 1.00 52.53 103 MET A C 1
ATOM 804 O O . MET A 1 103 ? -2.409 12.555 -13.822 1.00 52.53 103 MET A O 1
ATOM 808 N N . ALA A 1 104 ? -2.650 12.178 -11.622 1.00 50.66 104 ALA A N 1
ATOM 809 C CA . ALA A 1 104 ? -1.911 13.371 -11.207 1.00 50.66 104 ALA A CA 1
ATOM 810 C C . ALA A 1 104 ? -0.425 13.306 -11.609 1.00 50.66 104 ALA A C 1
ATOM 812 O O . ALA A 1 104 ? 0.152 14.299 -12.049 1.00 50.66 104 ALA A O 1
ATOM 813 N N . PHE A 1 105 ? 0.195 12.124 -11.513 1.00 49.56 105 PHE A N 1
ATOM 814 C CA . PHE A 1 105 ? 1.609 11.943 -11.859 1.00 49.56 105 PHE A CA 1
ATOM 815 C C . PHE A 1 105 ? 1.857 12.001 -13.377 1.00 49.56 105 PHE A C 1
ATOM 817 O O . PHE A 1 105 ? 2.850 12.587 -13.806 1.00 49.56 105 PHE A O 1
ATOM 824 N N . MET A 1 106 ? 0.943 11.463 -14.200 1.00 52.53 106 MET A N 1
ATOM 825 C CA . MET A 1 106 ? 1.052 11.574 -15.663 1.00 52.53 106 MET A CA 1
ATOM 826 C C . MET A 1 106 ? 0.886 13.012 -16.154 1.00 52.53 106 MET A C 1
ATOM 828 O O . MET A 1 106 ? 1.572 13.418 -17.094 1.00 52.53 106 MET A O 1
ATOM 832 N N . TRP A 1 107 ? 0.027 13.794 -15.495 1.00 45.66 107 TRP A N 1
ATOM 833 C CA . TRP A 1 107 ? -0.125 15.214 -15.809 1.00 45.66 107 TRP A CA 1
ATOM 834 C C . TRP A 1 107 ? 1.209 15.956 -15.673 1.00 45.66 107 TRP A C 1
ATOM 836 O O . TRP A 1 107 ? 1.548 16.788 -16.511 1.00 45.66 107 TRP A O 1
ATOM 846 N N . ARG A 1 108 ? 2.023 15.585 -14.675 1.00 43.34 108 ARG A N 1
ATOM 847 C CA . ARG A 1 108 ? 3.367 16.141 -14.479 1.00 43.34 108 ARG A CA 1
ATOM 848 C C . ARG A 1 108 ? 4.346 15.740 -15.587 1.00 43.34 108 ARG A C 1
ATOM 850 O O . ARG A 1 108 ? 5.112 16.584 -16.033 1.00 43.34 108 ARG A O 1
ATOM 857 N N . SER A 1 109 ? 4.331 14.488 -16.049 1.00 50.53 109 SER A N 1
ATOM 858 C CA . SER A 1 109 ? 5.221 14.046 -17.139 1.00 50.53 109 SER A CA 1
ATOM 859 C C . SER A 1 109 ? 4.830 14.608 -18.510 1.00 50.53 109 SER A C 1
ATOM 861 O O . SER A 1 109 ? 5.712 14.876 -19.322 1.00 50.53 109 SER A O 1
ATOM 863 N N . GLN A 1 110 ? 3.535 14.837 -18.764 1.00 49.72 110 GLN A N 1
ATOM 864 C CA . GLN A 1 110 ? 3.087 15.499 -19.996 1.00 49.72 110 GLN A CA 1
ATOM 865 C C . GLN A 1 110 ? 3.386 17.003 -19.998 1.00 49.72 110 GLN A C 1
ATOM 867 O O . GLN A 1 110 ? 3.685 17.556 -21.046 1.00 49.72 110 GLN A O 1
ATOM 872 N N . LEU A 1 111 ? 3.394 17.657 -18.832 1.00 46.56 111 LEU A N 1
ATOM 873 C CA . LEU A 1 111 ? 3.805 19.061 -18.706 1.00 46.56 111 LEU A CA 1
ATOM 874 C C . LEU A 1 111 ? 5.309 19.296 -18.934 1.00 46.56 111 LEU A C 1
ATOM 876 O O . LEU A 1 111 ? 5.694 20.416 -19.236 1.00 46.56 111 LEU A O 1
ATOM 880 N N . LEU A 1 112 ? 6.155 18.272 -18.781 1.00 46.12 112 LEU A N 1
ATOM 881 C CA . LEU A 1 112 ? 7.611 18.361 -18.984 1.00 46.12 112 LEU A CA 1
ATOM 882 C C . LEU A 1 112 ? 8.059 17.952 -20.399 1.00 46.12 112 LEU A C 1
ATOM 884 O O . LEU A 1 112 ? 9.254 17.931 -20.678 1.00 46.12 112 LEU A O 1
ATOM 888 N N . THR A 1 113 ? 7.117 17.581 -21.269 1.00 45.69 113 THR A N 1
ATOM 889 C CA . THR A 1 113 ? 7.367 17.181 -22.667 1.00 45.69 113 THR A CA 1
ATOM 890 C C . THR A 1 113 ? 6.769 18.158 -23.688 1.00 45.69 113 THR A C 1
ATOM 892 O O . THR A 1 113 ? 6.755 17.847 -24.879 1.00 45.69 113 THR A O 1
ATOM 895 N N . VAL A 1 114 ? 6.318 19.336 -23.234 1.00 39.56 114 VAL A N 1
ATOM 896 C CA . VAL A 1 114 ? 5.918 20.485 -24.069 1.00 39.56 114 VAL A CA 1
ATOM 897 C C . VAL A 1 114 ? 6.949 21.594 -23.930 1.00 39.56 114 VAL A C 1
ATOM 899 O O . VAL A 1 114 ? 7.338 21.873 -22.774 1.00 39.56 114 VAL A O 1
#

Secondary structure (DSSP, 8-state):
---SHHHHHHHHHHHHHHHHHHHHHHHHHHHHHHHHHHHHHHHH-HHHHTSHHHHHHHHHHHHHHHHHHHHHHHHHHHHHHHHTT-GGGGG-HHHHHT-HHHHHHHHHHHHT--

Organism: NCBI:txid2011161

pLDDT: mean 73.93, std 17.25, range [39.56, 96.19]